Protein AF-A0A3D4WD58-F1 (afdb_monomer_lite)

pLDDT: mean 93.57, std 7.69, range [62.94, 98.62]

Secondary structure (DSSP, 8-state):
-HHHHHHHHHHHHT---PPP------GGGHHHHTHHHHHHTT--S-HHHH--SSS--GGGGEEEETTTEEEEE-STT--EE--HHHHHHHHHHH--SSS---

Foldseek 3Di:
DVVVVVVVVVVVVPDDDDDDPDDDDDLVCCQPPPQVVVVVVPDDDGSVQCDDPPDDHQVVQWDDQDPDFIWGADDPVRDIDGDCVSCVVVQVVPADPVRHSD

Structure (mmCIF, N/CA/C/O backbone):
data_AF-A0A3D4WD58-F1
#
_entry.id   AF-A0A3D4WD58-F1
#
loop_
_atom_site.group_PDB
_atom_site.id
_atom_site.type_symbol
_atom_site.label_atom_id
_atom_site.label_alt_id
_atom_site.label_comp_id
_atom_site.label_asym_id
_atom_site.label_entity_id
_atom_site.label_seq_id
_atom_site.pdbx_PDB_ins_code
_atom_site.Cartn_x
_atom_site.Cartn_y
_atom_site.Cartn_z
_atom_site.occupancy
_atom_site.B_iso_or_equiv
_atom_site.auth_seq_id
_atom_site.auth_comp_id
_atom_site.auth_asym_id
_atom_site.auth_atom_id
_atom_site.pdbx_PDB_model_num
ATOM 1 N N . MET A 1 1 ? -14.999 44.985 37.188 1.00 62.94 1 MET A N 1
ATOM 2 C CA . MET A 1 1 ? -14.906 43.513 37.344 1.00 62.94 1 MET A CA 1
ATOM 3 C C . MET A 1 1 ? -15.810 42.753 36.374 1.00 62.94 1 MET A C 1
ATOM 5 O O . MET A 1 1 ? -15.265 42.078 35.519 1.00 62.94 1 MET A O 1
ATOM 9 N N . LYS A 1 2 ? -17.146 42.927 36.389 1.00 71.94 2 LYS A N 1
ATOM 10 C CA . LYS A 1 2 ? -18.071 42.189 35.490 1.00 71.94 2 LYS A CA 1
ATOM 11 C C . LYS A 1 2 ? -17.734 42.279 33.988 1.00 71.94 2 LYS A C 1
ATOM 13 O O . LYS A 1 2 ? -17.785 41.275 33.295 1.00 71.94 2 LYS A O 1
ATOM 18 N N . ARG A 1 3 ? -17.326 43.456 33.489 1.00 76.38 3 ARG A N 1
ATOM 19 C CA . ARG A 1 3 ? -16.923 43.647 32.077 1.00 76.38 3 ARG A CA 1
ATOM 20 C C . ARG A 1 3 ? -15.645 42.888 31.697 1.00 76.38 3 ARG A C 1
ATOM 22 O O . ARG A 1 3 ? -15.548 42.394 30.585 1.00 76.38 3 ARG A O 1
ATOM 29 N N . PHE A 1 4 ? -14.700 42.768 32.629 1.00 86.88 4 PHE A N 1
ATOM 30 C CA . PHE A 1 4 ? -13.452 42.031 32.414 1.00 86.88 4 PHE A CA 1
ATOM 31 C C . PHE A 1 4 ? -13.713 40.521 32.374 1.00 86.88 4 PHE A C 1
ATOM 33 O O . PHE A 1 4 ? -13.192 39.823 31.514 1.00 86.88 4 PHE A O 1
ATOM 40 N N . SER A 1 5 ? -14.612 40.037 33.238 1.00 87.25 5 SER A N 1
ATOM 41 C CA . SER A 1 5 ? -15.082 38.648 33.218 1.00 87.25 5 SER A CA 1
ATOM 42 C C . SER A 1 5 ? -15.794 38.291 31.908 1.00 87.25 5 SER A C 1
ATOM 44 O O . SER A 1 5 ? -15.564 37.215 31.370 1.00 87.25 5 SER A O 1
ATOM 46 N N . ILE A 1 6 ? -16.612 39.198 31.359 1.00 91.38 6 ILE A N 1
ATOM 47 C CA . ILE A 1 6 ? -17.296 38.986 30.071 1.00 91.38 6 ILE A CA 1
ATOM 48 C C . ILE A 1 6 ? -16.287 38.909 28.918 1.00 91.38 6 ILE A C 1
ATOM 50 O O . ILE A 1 6 ? -16.373 38.002 28.096 1.00 91.38 6 ILE A O 1
ATOM 54 N N . LEU A 1 7 ? -15.307 39.815 28.877 1.00 92.12 7 LEU A N 1
ATOM 55 C CA . LEU A 1 7 ? -14.267 39.808 27.842 1.00 92.12 7 LEU A CA 1
ATOM 56 C C . LEU A 1 7 ? -13.410 38.536 27.887 1.00 92.12 7 LEU A C 1
ATOM 58 O O . LEU A 1 7 ? -13.094 37.981 26.838 1.00 92.12 7 LEU A O 1
ATOM 62 N N . LEU A 1 8 ? -13.092 38.038 29.084 1.00 91.25 8 LEU A N 1
ATOM 63 C CA . LEU A 1 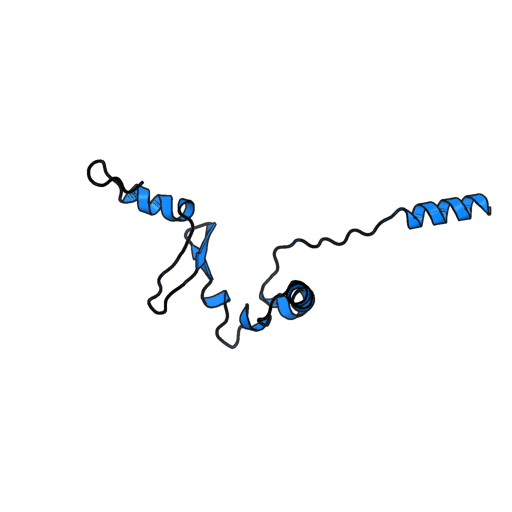8 ? -12.343 36.793 29.252 1.00 91.25 8 LEU A CA 1
ATOM 64 C C . LEU A 1 8 ? -13.126 35.572 28.743 1.00 91.25 8 LEU A C 1
ATOM 66 O O . LEU A 1 8 ? -12.554 34.714 28.080 1.00 91.25 8 LEU A O 1
ATOM 70 N N . ILE A 1 9 ? -14.434 35.509 29.006 1.00 90.81 9 ILE A N 1
ATOM 71 C CA . ILE A 1 9 ? -15.296 34.422 28.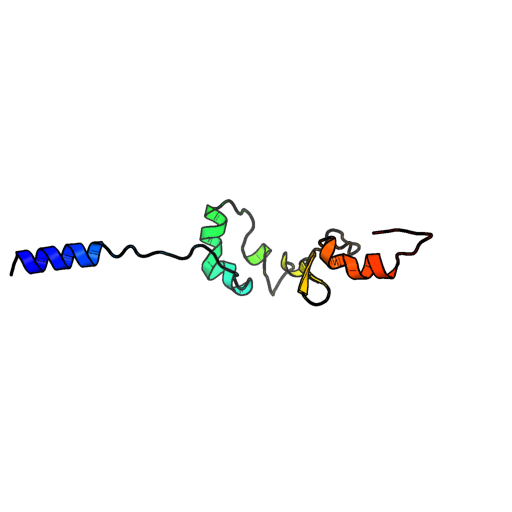515 1.00 90.81 9 ILE A CA 1
ATOM 72 C C . ILE A 1 9 ? -15.373 34.440 26.985 1.00 90.81 9 ILE A C 1
ATOM 74 O O . ILE A 1 9 ? -15.232 33.396 26.356 1.00 90.81 9 ILE A O 1
ATOM 78 N N . VAL A 1 10 ? -15.542 35.620 26.379 1.00 90.75 10 VAL A N 1
ATOM 79 C CA . VAL A 1 10 ? -15.556 35.756 24.914 1.00 90.75 10 VAL A CA 1
ATOM 80 C C . VAL A 1 10 ? -14.218 35.320 24.313 1.00 90.75 10 VAL A C 1
ATOM 82 O O . VAL A 1 10 ? -14.218 34.568 23.344 1.00 90.75 10 VAL A O 1
ATOM 85 N N . PHE A 1 11 ? -13.095 35.716 24.921 1.00 89.62 11 PHE A N 1
ATOM 86 C CA . PHE A 1 11 ? -11.756 35.324 24.474 1.00 89.62 11 PHE A CA 1
ATOM 87 C C . PHE A 1 11 ? -11.527 33.805 24.537 1.00 89.62 11 PHE A C 1
ATOM 89 O O . PHE A 1 11 ? -10.989 33.215 23.600 1.00 89.62 11 PHE A O 1
ATOM 96 N N . LEU A 1 12 ? -11.980 33.146 25.606 1.00 87.38 12 LEU A N 1
ATOM 97 C CA . LEU A 1 12 ? -11.863 31.692 25.740 1.00 87.38 12 LEU A CA 1
ATOM 98 C C . LEU A 1 12 ? -12.754 30.943 24.736 1.00 87.38 12 LEU A C 1
ATOM 100 O O . LEU A 1 12 ? -12.334 29.928 24.190 1.00 87.38 12 LEU A O 1
ATOM 104 N N . LEU A 1 13 ? -13.946 31.469 24.437 1.00 86.81 13 LEU A N 1
ATOM 105 C CA . LEU A 1 13 ? -14.862 30.885 23.449 1.00 86.81 13 LEU A CA 1
ATOM 106 C C . LEU A 1 13 ? -14.432 31.134 21.993 1.00 86.81 13 LEU A C 1
ATOM 108 O O . LEU A 1 13 ? -14.909 30.441 21.094 1.00 86.81 13 LEU A O 1
ATOM 112 N N . SER A 1 14 ? -13.536 32.094 21.738 1.00 84.69 14 SER A N 1
ATOM 113 C CA . SER A 1 14 ? -12.981 32.327 20.396 1.00 84.69 14 SER A CA 1
ATOM 114 C C . SER A 1 14 ? -11.929 31.300 19.961 1.00 84.69 14 SER A C 1
ATOM 116 O O . SER A 1 14 ? -11.625 31.229 18.769 1.00 84.69 14 SER A O 1
ATOM 118 N N . PHE A 1 15 ? -11.412 30.462 20.867 1.00 79.56 15 PHE A N 1
ATOM 119 C CA . PHE A 1 15 ? -10.545 29.349 20.484 1.00 79.56 15 PHE A CA 1
ATOM 120 C C . PHE A 1 15 ? -11.386 28.178 19.976 1.00 79.56 15 PHE A C 1
ATOM 122 O O . PHE A 1 15 ? -11.930 27.392 20.749 1.00 79.56 15 PHE A O 1
ATOM 129 N N . ARG A 1 16 ? -11.483 28.041 18.650 1.00 77.00 16 ARG A N 1
ATOM 130 C CA . ARG A 1 16 ? -11.969 26.797 18.051 1.00 77.00 16 ARG A CA 1
ATOM 131 C C . ARG A 1 16 ? -10.857 25.760 18.095 1.00 77.00 16 ARG A C 1
ATOM 133 O O . ARG A 1 16 ? -9.786 25.980 17.538 1.00 77.00 16 ARG A O 1
ATOM 140 N N . VAL A 1 17 ? -11.124 24.633 18.743 1.00 75.19 17 VAL A N 1
ATOM 141 C CA . VAL A 1 17 ? -10.247 23.463 18.678 1.00 75.19 17 VAL A CA 1
ATOM 142 C C . VAL A 1 17 ? -10.382 22.869 17.277 1.00 75.19 17 VAL A C 1
ATOM 144 O O . VAL A 1 17 ? -11.464 22.428 16.893 1.00 75.19 17 VAL A O 1
ATOM 147 N N . ALA A 1 18 ? -9.304 22.910 16.498 1.00 74.00 18 ALA A N 1
ATOM 148 C CA . ALA A 1 18 ? -9.205 22.167 15.250 1.00 74.00 18 ALA A CA 1
ATOM 149 C C . ALA A 1 18 ? -8.691 20.758 15.565 1.00 74.00 18 ALA A C 1
ATOM 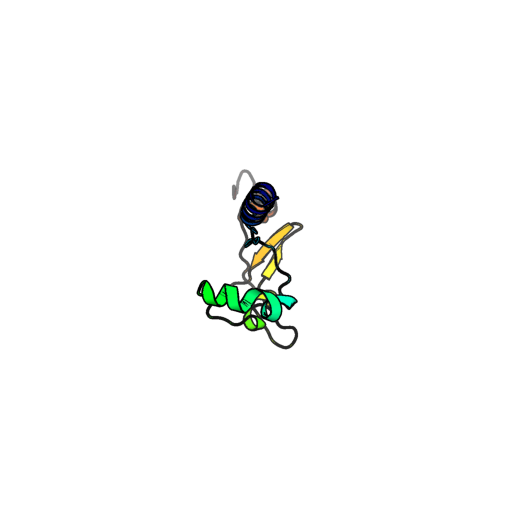151 O O . ALA A 1 18 ? -7.676 20.612 16.245 1.00 74.00 18 ALA A O 1
ATOM 152 N N . TYR A 1 19 ? -9.387 19.738 15.069 1.00 72.12 19 TYR A N 1
ATOM 153 C CA . TYR A 1 19 ? -8.922 18.356 15.115 1.00 72.12 19 TYR A CA 1
ATOM 154 C C . TYR A 1 19 ? -8.350 18.003 13.739 1.00 72.12 19 TYR A C 1
ATOM 156 O O . TYR A 1 19 ? -9.063 18.171 12.746 1.00 72.12 19 TYR A O 1
ATOM 164 N N . PRO A 1 20 ? -7.081 17.577 13.636 1.00 71.12 20 PRO A N 1
ATOM 165 C CA . PRO A 1 20 ? -6.545 17.093 12.373 1.00 71.12 20 PRO A CA 1
ATOM 166 C C . PRO A 1 20 ? -7.269 15.799 11.981 1.00 71.12 20 PRO A C 1
ATOM 168 O O . PRO A 1 20 ? -7.327 14.864 12.773 1.00 71.12 20 PRO A O 1
ATOM 171 N N . VAL A 1 21 ? -7.833 15.775 10.772 1.00 72.88 21 VAL A N 1
ATOM 172 C CA . VAL A 1 21 ? -8.529 14.609 10.188 1.00 72.88 21 VAL A CA 1
ATOM 173 C C . VAL A 1 21 ? -7.586 13.801 9.279 1.00 72.88 21 VAL A C 1
ATOM 175 O O . VAL A 1 21 ? -7.804 12.625 9.018 1.00 72.88 21 VAL A O 1
ATOM 178 N N . GLU A 1 22 ? -6.501 14.415 8.798 1.00 79.94 22 GLU A N 1
ATOM 179 C CA . GLU A 1 22 ? -5.528 13.779 7.904 1.00 79.94 22 GLU A CA 1
ATOM 180 C C . GLU A 1 22 ? -4.403 13.066 8.671 1.00 79.94 22 GLU A C 1
ATOM 182 O O . GLU A 1 22 ? -4.014 13.484 9.764 1.00 79.94 22 GLU A O 1
ATOM 187 N N . GLY A 1 23 ? -3.826 12.019 8.070 1.00 87.94 23 GLY A N 1
ATOM 188 C CA . GLY A 1 23 ? -2.671 11.326 8.638 1.00 87.94 23 GLY A CA 1
ATOM 189 C C . GLY A 1 23 ? -2.213 10.102 7.844 1.00 87.94 23 GLY A C 1
ATOM 190 O O . GLY A 1 23 ? -2.981 9.495 7.100 1.00 87.94 23 GLY A O 1
ATOM 191 N N . MET A 1 24 ? -0.943 9.732 8.032 1.00 94.44 24 MET A N 1
ATOM 192 C CA . MET A 1 24 ? -0.407 8.422 7.656 1.00 94.44 24 MET A CA 1
ATOM 193 C C . MET A 1 24 ? -0.338 7.560 8.913 1.00 94.44 24 MET A C 1
ATOM 195 O O . MET A 1 24 ? 0.440 7.838 9.827 1.00 94.44 24 MET A O 1
ATOM 199 N N . TRP A 1 25 ? -1.178 6.534 8.966 1.00 94.38 25 TRP A N 1
ATOM 200 C CA . TRP A 1 25 ? -1.385 5.724 10.161 1.00 94.38 25 TRP A CA 1
ATOM 201 C C . TRP A 1 25 ? -0.510 4.478 10.138 1.00 94.38 25 TRP A C 1
ATOM 203 O O . TRP A 1 25 ? -0.302 3.871 9.089 1.00 94.38 25 TRP A O 1
ATOM 213 N N . LEU A 1 26 ? -0.028 4.065 11.309 1.00 96.81 26 LEU A N 1
ATOM 214 C CA . LEU A 1 26 ? 0.606 2.760 11.456 1.00 96.81 26 LEU A CA 1
ATOM 215 C C . LEU A 1 26 ? -0.482 1.680 11.346 1.00 96.81 26 LEU A C 1
ATOM 217 O O . LEU A 1 26 ? -1.367 1.665 12.203 1.00 96.81 26 LEU A O 1
ATOM 221 N N . PRO A 1 27 ? -0.423 0.754 10.365 1.00 96.81 27 PRO A N 1
ATOM 222 C CA . PRO A 1 27 ? -1.487 -0.232 10.159 1.00 96.81 27 PRO A CA 1
ATOM 223 C C . PRO A 1 27 ? -1.793 -1.090 11.396 1.00 96.81 27 PRO A C 1
ATOM 225 O O . PRO A 1 27 ? -2.944 -1.427 11.648 1.00 96.81 27 PRO A O 1
ATOM 228 N N . LEU A 1 28 ? -0.772 -1.363 12.217 1.00 96.44 28 LEU A N 1
ATOM 229 C CA . LEU A 1 28 ? -0.888 -2.086 13.488 1.00 96.44 28 LEU A CA 1
ATOM 230 C C . LEU A 1 28 ? -1.841 -1.413 14.499 1.00 96.44 28 LEU A C 1
ATOM 232 O O . LEU A 1 28 ? -2.343 -2.084 15.393 1.00 96.44 28 LEU A O 1
ATOM 236 N N . LEU A 1 29 ? -2.077 -0.103 14.384 1.00 97.06 29 LEU A N 1
ATOM 237 C CA . LEU A 1 29 ? -2.880 0.678 15.334 1.00 97.06 29 LEU A CA 1
ATOM 238 C C . LEU A 1 29 ? -4.282 1.026 14.809 1.00 97.06 29 LEU A C 1
ATOM 240 O O . LEU A 1 29 ? -5.029 1.715 15.506 1.00 97.06 29 LEU A O 1
ATOM 244 N N . LEU A 1 30 ? -4.655 0.561 13.610 1.00 96.75 30 LEU A N 1
ATOM 245 C CA . LEU A 1 30 ? -5.919 0.945 12.969 1.00 96.75 30 LEU A CA 1
ATOM 246 C C . LEU A 1 30 ? -7.141 0.563 13.804 1.00 96.75 30 LEU A C 1
ATOM 248 O O . LEU A 1 30 ? -8.043 1.382 13.944 1.00 96.75 30 LEU A O 1
ATOM 252 N N . GLU A 1 31 ? -7.155 -0.633 14.397 1.00 95.56 31 GLU A N 1
ATOM 253 C CA . GLU A 1 31 ? -8.262 -1.097 15.247 1.00 95.56 31 GLU A CA 1
ATOM 254 C C . GLU A 1 31 ? -8.494 -0.150 16.436 1.00 95.56 31 GLU A C 1
ATOM 256 O O . GLU A 1 31 ? -9.624 0.213 16.751 1.00 95.56 31 GLU A O 1
ATOM 261 N N . GLN A 1 32 ? -7.409 0.305 17.072 1.00 94.31 32 GLN A N 1
ATOM 262 C CA . GLN A 1 32 ? -7.474 1.129 18.281 1.00 94.31 32 GLN A CA 1
ATOM 263 C C . GLN A 1 32 ? -7.812 2.594 17.993 1.00 94.31 32 GLN A C 1
ATOM 265 O O . GLN A 1 32 ? -8.454 3.242 18.821 1.00 94.31 32 GLN A O 1
ATOM 270 N N . LEU A 1 33 ? -7.338 3.131 16.865 1.00 93.12 33 LEU A N 1
ATOM 271 C CA . LEU A 1 33 ? -7.319 4.577 16.631 1.00 93.12 33 LEU A CA 1
ATOM 272 C C . LEU A 1 33 ? -8.215 5.041 15.481 1.00 93.12 33 LEU A C 1
ATOM 274 O O . LEU A 1 33 ? -8.685 6.174 15.525 1.00 93.12 33 LEU A O 1
ATOM 278 N N . ASN A 1 34 ? -8.447 4.213 14.458 1.00 95.00 34 ASN A N 1
ATOM 279 C CA . ASN A 1 34 ? -8.984 4.685 13.176 1.00 95.00 34 ASN A CA 1
ATOM 280 C C . ASN A 1 34 ? -10.215 3.918 12.688 1.00 95.00 34 ASN A C 1
ATOM 282 O O . ASN A 1 34 ? -11.032 4.487 11.968 1.00 95.00 34 ASN A O 1
ATOM 286 N N . GLU A 1 35 ? -10.390 2.650 13.066 1.00 96.38 35 GLU A N 1
ATOM 287 C CA . GLU A 1 35 ? -11.458 1.810 12.523 1.00 96.38 35 GLU A CA 1
ATOM 288 C C . GLU A 1 35 ? -12.863 2.417 12.693 1.00 96.38 35 GLU A C 1
ATOM 290 O O . GLU A 1 35 ? -13.588 2.455 11.696 1.00 96.38 35 GLU A O 1
ATOM 295 N N . PRO A 1 36 ? -13.263 2.971 13.859 1.00 95.12 36 PRO A N 1
ATOM 296 C CA . PRO A 1 36 ? -14.574 3.608 13.997 1.00 95.12 36 PRO A CA 1
ATOM 297 C C . PRO A 1 36 ? -14.808 4.739 12.984 1.00 95.12 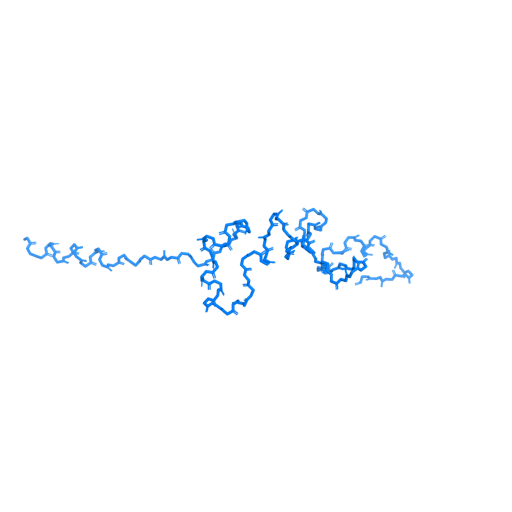36 PRO A C 1
ATOM 299 O O . PRO A 1 36 ? -15.883 4.827 12.385 1.00 95.12 36 PRO A O 1
ATOM 302 N N . GLU A 1 37 ? -13.793 5.573 12.750 1.00 94.00 37 GLU A N 1
ATOM 303 C CA . GLU A 1 37 ? -13.844 6.654 11.766 1.00 94.00 37 GLU A CA 1
ATOM 304 C C . GLU A 1 37 ? -13.924 6.094 10.340 1.00 94.00 37 GLU A C 1
ATOM 306 O O . GLU A 1 37 ? -14.839 6.445 9.593 1.00 94.00 37 GLU A O 1
ATOM 311 N N . MET A 1 38 ? -13.059 5.143 9.983 1.00 95.94 38 MET A N 1
ATOM 312 C CA . MET A 1 38 ? -13.060 4.506 8.661 1.00 95.94 38 MET A CA 1
ATOM 313 C C . MET A 1 38 ? -14.411 3.843 8.340 1.00 95.94 38 MET A C 1
ATOM 315 O O . MET A 1 38 ? -14.915 3.959 7.219 1.00 95.94 38 MET A O 1
ATOM 319 N N . LYS A 1 39 ? -15.036 3.178 9.323 1.00 97.38 39 LYS A N 1
ATOM 320 C CA . LYS A 1 39 ? -16.387 2.608 9.193 1.00 97.38 39 LYS A CA 1
ATOM 321 C C . LYS A 1 39 ? -17.438 3.697 8.985 1.00 97.38 39 LYS A C 1
ATOM 323 O O . LYS A 1 39 ? -18.301 3.540 8.123 1.00 97.38 39 LYS A O 1
ATOM 328 N N . SER A 1 40 ? -17.353 4.808 9.723 1.00 96.50 40 SER A N 1
ATOM 329 C CA . SER A 1 40 ? -18.259 5.955 9.546 1.00 96.50 40 SER A CA 1
ATOM 330 C C . SER A 1 40 ? -18.158 6.581 8.147 1.00 96.50 40 SER A C 1
ATOM 332 O O . SER A 1 40 ? -19.158 7.058 7.614 1.00 96.50 40 SER A O 1
ATOM 334 N N . MET A 1 41 ? -16.981 6.489 7.516 1.00 95.56 41 MET A N 1
ATOM 335 C CA . MET A 1 41 ? -16.727 6.908 6.132 1.00 95.56 41 MET A CA 1
ATOM 336 C C . MET A 1 41 ? -17.153 5.863 5.082 1.00 95.56 41 MET A C 1
ATOM 338 O O . MET A 1 41 ? -17.053 6.118 3.883 1.00 95.56 41 MET A O 1
ATOM 342 N N . GLY A 1 42 ? -17.647 4.694 5.506 1.00 98.00 42 GLY A N 1
ATOM 343 C CA . GLY A 1 42 ? -18.213 3.664 4.630 1.00 98.00 42 GLY A CA 1
ATOM 344 C C . GLY A 1 42 ? -17.339 2.427 4.408 1.00 98.00 42 GLY A C 1
ATOM 345 O O . GLY A 1 42 ? -17.723 1.558 3.618 1.00 98.00 42 GLY A O 1
ATOM 346 N N . MET A 1 43 ? -16.197 2.297 5.095 1.00 97.94 43 MET A N 1
ATOM 347 C CA . MET A 1 43 ? -15.395 1.072 5.039 1.00 97.94 43 MET A CA 1
ATOM 348 C C . MET A 1 43 ? -16.195 -0.128 5.566 1.00 97.94 43 MET A C 1
ATOM 350 O O . MET A 1 43 ? -16.847 -0.052 6.606 1.00 97.94 43 MET A O 1
ATOM 354 N N . ARG A 1 44 ? -16.131 -1.264 4.861 1.00 98.31 44 ARG A N 1
ATOM 355 C CA . ARG A 1 44 ? -16.879 -2.482 5.226 1.00 98.31 44 ARG A CA 1
ATOM 356 C C . ARG A 1 44 ? -16.017 -3.576 5.850 1.00 98.31 44 ARG A C 1
ATOM 358 O O . ARG A 1 44 ? -16.497 -4.253 6.753 1.00 98.31 44 ARG A O 1
ATOM 365 N N . ILE A 1 45 ? -14.758 -3.703 5.435 1.00 98.19 45 ILE A N 1
ATOM 366 C CA . ILE A 1 45 ? -13.779 -4.644 6.010 1.00 98.19 45 ILE A CA 1
ATOM 367 C C . ILE A 1 45 ? -13.313 -4.195 7.397 1.00 98.19 45 ILE A C 1
ATOM 369 O O . ILE A 1 45 ? -13.492 -3.025 7.741 1.00 98.19 45 ILE A O 1
ATOM 373 N N . SER A 1 46 ? -12.786 -5.110 8.203 1.00 97.88 46 SER A N 1
ATOM 374 C CA . SER A 1 46 ? -12.238 -4.817 9.535 1.00 97.88 46 SER A CA 1
ATOM 375 C C . SER A 1 46 ? -10.792 -4.311 9.479 1.00 97.88 46 SER A C 1
ATOM 377 O O . SER A 1 46 ? -10.113 -4.473 8.462 1.00 97.88 46 SER A O 1
ATOM 379 N N . ALA A 1 47 ? -10.291 -3.735 10.576 1.00 97.94 47 ALA A N 1
ATOM 380 C CA . ALA A 1 47 ? -8.870 -3.394 10.691 1.00 97.94 47 ALA A CA 1
ATOM 381 C C . ALA A 1 47 ? -7.959 -4.630 10.555 1.00 97.94 47 ALA A C 1
ATOM 383 O O . ALA A 1 47 ? -6.895 -4.545 9.940 1.00 97.94 47 ALA A O 1
ATOM 384 N N . GLU A 1 48 ? -8.401 -5.792 11.048 1.00 97.75 48 GLU A N 1
ATOM 385 C CA . GLU A 1 48 ? -7.645 -7.046 10.950 1.00 97.75 48 GLU A CA 1
ATOM 386 C C . GLU A 1 48 ? -7.541 -7.563 9.501 1.00 97.75 48 GLU A C 1
ATOM 388 O O . GLU A 1 48 ? -6.561 -8.214 9.137 1.00 97.75 48 GLU A O 1
ATOM 393 N N . ASP A 1 49 ? -8.522 -7.242 8.649 1.00 98.25 49 ASP A N 1
ATOM 394 C CA . ASP A 1 49 ? -8.456 -7.538 7.211 1.00 98.25 49 ASP A CA 1
ATOM 395 C C . ASP A 1 49 ? -7.408 -6.662 6.499 1.00 98.25 49 ASP A C 1
ATOM 397 O O . ASP A 1 49 ? -6.873 -7.054 5.461 1.00 98.25 49 ASP A O 1
ATOM 401 N N . ILE A 1 50 ? -7.071 -5.493 7.058 1.00 98.38 50 ILE A N 1
ATOM 402 C CA . ILE A 1 50 ? -6.016 -4.610 6.544 1.00 98.38 50 ILE A CA 1
ATOM 403 C C . ILE A 1 50 ? -4.648 -5.087 7.039 1.00 98.38 50 ILE A C 1
ATOM 405 O O . ILE A 1 50 ? -3.741 -5.343 6.238 1.00 98.38 50 ILE A O 1
ATOM 409 N N . TYR A 1 51 ? -4.498 -5.259 8.353 1.00 98.31 51 TYR A N 1
ATOM 410 C CA . TYR A 1 51 ? -3.251 -5.679 8.986 1.00 98.31 51 TYR A CA 1
ATOM 411 C C . TYR A 1 51 ? -3.506 -6.749 10.051 1.00 98.31 51 TYR A C 1
ATOM 413 O O . TYR A 1 51 ? -4.167 -6.494 11.053 1.00 98.31 51 TYR A O 1
ATOM 421 N N . SER A 1 52 ? -2.893 -7.921 9.879 1.00 97.75 52 SER A N 1
ATOM 422 C CA . SER A 1 52 ? -2.801 -8.945 10.920 1.00 97.75 52 SER A CA 1
ATOM 423 C C . SER A 1 52 ? -1.393 -9.527 10.991 1.00 97.75 52 SER A C 1
ATOM 425 O O . SER A 1 52 ? -0.686 -9.620 9.987 1.00 97.75 52 SER A O 1
ATOM 427 N N . ILE A 1 53 ? -0.981 -9.927 12.195 1.00 96.75 53 ILE A N 1
ATOM 428 C CA . ILE A 1 53 ? 0.235 -10.728 12.414 1.00 96.75 53 ILE A CA 1
ATOM 429 C C . ILE A 1 53 ? -0.057 -12.235 12.434 1.00 96.75 53 ILE A C 1
ATOM 431 O O . ILE A 1 53 ? 0.871 -13.032 12.332 1.00 96.75 53 ILE A O 1
ATOM 435 N N . ASN A 1 54 ? -1.329 -12.623 12.587 1.00 97.19 54 ASN A N 1
ATOM 436 C CA . ASN A 1 54 ? -1.738 -14.009 12.841 1.00 97.19 54 ASN A CA 1
ATOM 437 C C . ASN A 1 54 ? -2.320 -14.704 11.604 1.00 97.19 54 ASN A C 1
ATOM 439 O O . ASN A 1 54 ? -2.284 -15.930 11.514 1.00 97.19 54 ASN A O 1
ATOM 443 N N . LYS A 1 55 ? -2.884 -13.937 10.668 1.00 97.12 55 LYS A N 1
ATOM 444 C CA . LYS A 1 55 ? -3.505 -14.430 9.432 1.00 97.12 55 LYS A CA 1
ATOM 445 C C . LYS A 1 55 ? -3.109 -13.543 8.254 1.00 97.12 55 LYS A C 1
ATOM 447 O O . LYS A 1 55 ? -2.578 -12.453 8.457 1.00 97.12 55 LYS A O 1
ATOM 452 N N . SER A 1 56 ? -3.394 -14.003 7.039 1.00 97.88 56 SER A N 1
ATOM 453 C CA . SER A 1 56 ? -3.228 -13.181 5.840 1.00 97.88 56 SER A CA 1
ATOM 454 C C . SER A 1 56 ? -4.119 -11.938 5.896 1.00 97.88 56 SER A C 1
ATOM 456 O O . SER A 1 56 ? -5.286 -12.041 6.288 1.00 97.88 56 SER A O 1
ATOM 458 N N . SER A 1 57 ? -3.601 -10.796 5.454 1.00 98.50 57 SER A N 1
ATOM 459 C CA . SER A 1 57 ? -4.346 -9.533 5.366 1.00 98.50 57 SER A CA 1
ATOM 460 C C . SER A 1 57 ? -3.925 -8.731 4.126 1.00 98.50 57 SER A C 1
ATOM 462 O O . SER A 1 57 ? -3.000 -9.119 3.412 1.00 98.50 57 SER A O 1
ATOM 464 N N . LEU A 1 58 ? -4.569 -7.588 3.853 1.00 98.31 58 LEU A N 1
ATOM 465 C CA . LEU A 1 58 ? -4.225 -6.747 2.693 1.00 98.31 58 LEU A CA 1
ATOM 466 C C . LEU A 1 58 ? -2.752 -6.320 2.671 1.00 98.31 58 LEU A C 1
ATOM 468 O O . LEU A 1 58 ? -2.196 -6.160 1.588 1.00 98.31 58 LEU A O 1
ATOM 472 N N . LYS A 1 59 ? -2.098 -6.185 3.836 1.00 98.12 59 LYS A N 1
ATOM 473 C CA . LYS A 1 59 ? -0.660 -5.873 3.922 1.00 98.12 59 LYS A CA 1
ATOM 474 C C . LYS A 1 59 ? 0.202 -6.818 3.079 1.00 98.12 59 LYS A C 1
ATOM 476 O O . LYS A 1 59 ? 1.241 -6.394 2.591 1.00 98.12 59 LYS A O 1
ATOM 481 N N . ASP A 1 60 ? -0.205 -8.081 2.941 1.00 98.00 60 ASP A N 1
ATOM 482 C CA . ASP A 1 60 ? 0.591 -9.113 2.272 1.00 98.00 60 ASP A CA 1
ATOM 483 C C . ASP A 1 60 ? 0.609 -8.933 0.749 1.00 98.00 60 ASP A C 1
ATOM 485 O O . ASP A 1 60 ? 1.497 -9.451 0.078 1.00 98.00 60 ASP A O 1
ATOM 489 N N . ALA A 1 61 ? -0.342 -8.164 0.212 1.00 98.31 61 ALA A N 1
ATOM 490 C CA . ALA A 1 61 ? -0.412 -7.818 -1.200 1.00 98.31 61 ALA A CA 1
ATOM 491 C C . ALA A 1 61 ? 0.261 -6.475 -1.529 1.00 98.31 61 ALA A C 1
ATOM 493 O O . ALA A 1 61 ? 0.380 -6.159 -2.708 1.00 98.31 61 ALA A O 1
ATOM 494 N N . ILE A 1 62 ? 0.694 -5.685 -0.537 1.00 98.25 62 ILE A N 1
ATOM 495 C CA . ILE A 1 62 ? 1.284 -4.352 -0.744 1.00 98.25 62 ILE A CA 1
ATOM 496 C C . ILE A 1 62 ? 2.799 -4.403 -0.554 1.00 98.25 62 ILE A C 1
ATOM 498 O O . ILE A 1 62 ? 3.303 -4.871 0.467 1.00 98.25 62 ILE A O 1
ATOM 502 N N . LEU A 1 63 ? 3.539 -3.887 -1.534 1.00 96.12 63 LEU A N 1
ATOM 503 C CA . LEU A 1 63 ? 4.989 -4.042 -1.631 1.00 96.12 63 LEU A CA 1
ATOM 504 C C . LEU A 1 63 ? 5.689 -2.687 -1.715 1.00 96.12 63 LEU A C 1
ATOM 506 O O . LEU A 1 63 ? 5.194 -1.740 -2.331 1.00 96.12 63 LEU A O 1
ATOM 510 N N . LEU A 1 64 ? 6.916 -2.642 -1.198 1.00 97.44 64 LEU A N 1
ATOM 511 C CA . LEU A 1 64 ? 7.883 -1.628 -1.602 1.00 97.44 64 LEU A CA 1
ATOM 512 C C . LEU A 1 64 ? 8.398 -1.968 -3.008 1.00 97.44 64 LEU A C 1
ATOM 514 O O . LEU A 1 64 ? 9.028 -3.007 -3.209 1.00 97.44 64 LEU A O 1
ATOM 518 N N . PHE A 1 65 ? 8.171 -1.074 -3.967 1.00 97.31 65 PHE A N 1
ATOM 519 C CA . PHE A 1 65 ? 8.657 -1.206 -5.336 1.00 97.31 65 PHE A CA 1
ATOM 520 C C . PHE A 1 65 ? 9.880 -0.314 -5.565 1.00 97.31 65 PHE A C 1
ATOM 522 O O . PHE A 1 65 ? 9.836 0.917 -5.441 1.00 97.31 65 PHE A O 1
ATOM 529 N N . GLY A 1 66 ? 11.008 -0.939 -5.904 1.00 88.88 66 GLY A N 1
ATOM 530 C CA . GLY A 1 66 ? 12.275 -0.236 -6.088 1.00 88.88 66 GLY A CA 1
ATOM 531 C C . GLY A 1 66 ? 12.764 0.420 -4.792 1.00 88.88 66 GLY A C 1
ATOM 532 O O . GLY A 1 66 ? 12.937 -0.250 -3.779 1.00 88.88 66 GLY A O 1
ATOM 533 N N . ARG A 1 67 ? 13.039 1.730 -4.831 1.00 87.31 67 ARG A N 1
ATOM 534 C CA . ARG A 1 67 ? 13.590 2.496 -3.691 1.00 87.31 67 ARG A CA 1
ATOM 535 C C . ARG A 1 67 ? 12.647 3.562 -3.124 1.00 87.31 67 ARG A C 1
ATOM 537 O O . ARG A 1 67 ? 13.088 4.373 -2.317 1.00 87.31 67 ARG A O 1
ATOM 544 N N . GLY A 1 68 ? 11.383 3.592 -3.543 1.00 93.12 68 GLY A N 1
ATOM 545 C CA . GLY A 1 68 ? 10.464 4.636 -3.076 1.00 93.12 68 GLY A CA 1
ATOM 546 C C . GLY A 1 68 ? 9.054 4.621 -3.655 1.00 93.12 68 GLY A C 1
ATOM 547 O O . GLY A 1 68 ? 8.295 5.533 -3.353 1.00 93.12 68 GLY A O 1
ATOM 548 N N . CYS A 1 69 ? 8.696 3.626 -4.468 1.00 98.12 69 CYS A N 1
ATOM 549 C CA . CYS A 1 69 ? 7.329 3.460 -4.946 1.00 98.12 69 CYS A CA 1
ATOM 550 C C . CYS A 1 69 ? 6.605 2.366 -4.162 1.00 98.12 69 CYS A C 1
ATOM 552 O O . CYS A 1 69 ? 7.223 1.537 -3.493 1.00 98.12 69 CYS A O 1
ATOM 554 N N . THR A 1 70 ? 5.287 2.341 -4.303 1.00 98.38 70 THR A N 1
ATOM 555 C CA . THR A 1 70 ? 4.431 1.249 -3.840 1.00 98.38 70 THR A CA 1
ATOM 556 C C . THR A 1 70 ? 3.959 0.436 -5.041 1.00 98.38 70 THR A C 1
ATOM 558 O O . THR A 1 70 ? 3.895 0.942 -6.168 1.00 98.38 70 THR A O 1
ATOM 561 N N . ALA A 1 71 ? 3.677 -0.834 -4.799 1.00 98.38 71 ALA A N 1
ATOM 562 C CA . ALA A 1 71 ? 3.042 -1.716 -5.758 1.00 98.38 71 ALA A CA 1
ATOM 563 C C . ALA A 1 71 ? 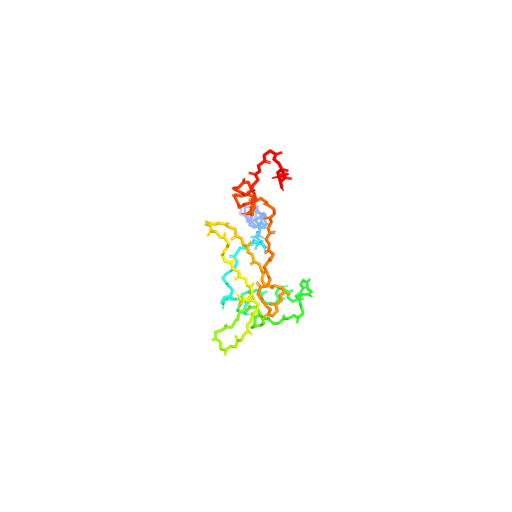2.092 -2.680 -5.047 1.00 98.38 71 ALA A C 1
ATOM 565 O O . ALA A 1 71 ? 2.169 -2.843 -3.823 1.00 98.38 71 ALA A O 1
ATOM 566 N N . GLU A 1 72 ? 1.248 -3.345 -5.826 1.00 98.62 72 GLU A N 1
ATOM 567 C CA . GLU A 1 72 ? 0.250 -4.280 -5.329 1.00 98.62 72 GLU A CA 1
ATOM 568 C C . GLU A 1 72 ? 0.196 -5.566 -6.162 1.00 98.62 72 GLU A C 1
ATOM 570 O O . GLU A 1 72 ? 0.307 -5.525 -7.387 1.00 98.62 72 GLU A O 1
ATOM 575 N N . ILE A 1 73 ? 0.018 -6.711 -5.500 1.00 98.50 73 ILE A N 1
ATOM 576 C CA . ILE A 1 73 ? -0.218 -8.009 -6.150 1.00 98.50 73 ILE A CA 1
ATOM 577 C C . ILE A 1 73 ? -1.703 -8.135 -6.501 1.00 98.50 73 ILE A C 1
ATOM 579 O O . ILE A 1 73 ? -2.566 -7.923 -5.648 1.00 98.50 73 ILE A O 1
ATOM 583 N N . ILE A 1 74 ? -1.997 -8.528 -7.743 1.00 98.19 74 ILE A N 1
ATOM 584 C CA . ILE A 1 74 ? -3.366 -8.660 -8.270 1.00 98.19 74 ILE A CA 1
ATOM 585 C C . ILE A 1 74 ? -3.696 -10.049 -8.843 1.00 98.19 74 ILE A C 1
ATOM 587 O O . ILE A 1 74 ? -4.809 -10.250 -9.326 1.00 98.19 74 ILE A O 1
ATOM 591 N N . SER A 1 75 ? -2.760 -11.004 -8.812 1.00 98.38 75 SER A N 1
ATOM 592 C CA . SER A 1 75 ? -3.017 -12.405 -9.180 1.00 98.38 75 SER A CA 1
ATOM 593 C C . SER A 1 75 ? -2.317 -13.389 -8.241 1.00 98.38 75 SER A C 1
ATOM 595 O O . SER A 1 75 ? -1.339 -13.049 -7.574 1.00 98.38 75 SER A O 1
ATOM 597 N N . ASP A 1 76 ? -2.808 -14.625 -8.218 1.00 97.50 76 ASP A N 1
ATOM 598 C CA . ASP A 1 76 ? -2.211 -15.770 -7.516 1.00 97.50 76 ASP A CA 1
ATOM 599 C C . ASP A 1 76 ? -0.872 -16.228 -8.122 1.00 97.50 76 ASP A C 1
ATOM 601 O O . ASP A 1 76 ? -0.065 -16.857 -7.441 1.00 97.50 76 ASP A O 1
ATOM 605 N N . GLU A 1 77 ? -0.595 -15.841 -9.367 1.00 98.25 77 GLU A N 1
ATOM 606 C CA . GLU A 1 77 ? 0.702 -16.013 -10.035 1.00 98.25 77 GLU A CA 1
ATOM 607 C C . GLU A 1 77 ? 1.711 -14.888 -9.724 1.00 98.25 77 GLU A C 1
ATOM 609 O O . GLU A 1 77 ? 2.834 -14.899 -10.230 1.00 98.25 77 GLU A O 1
ATOM 614 N N . GLY A 1 78 ? 1.340 -13.906 -8.897 1.00 97.62 78 GLY A N 1
ATOM 615 C CA . GLY A 1 78 ? 2.230 -12.810 -8.508 1.00 97.62 78 GLY A CA 1
ATOM 616 C C . GLY A 1 78 ? 2.331 -11.683 -9.538 1.00 97.62 78 GLY A C 1
ATOM 617 O O . GLY A 1 78 ? 3.360 -11.009 -9.601 1.00 97.62 78 GLY A O 1
ATOM 618 N N . LEU A 1 79 ? 1.284 -11.448 -10.339 1.00 98.38 79 LEU A N 1
ATOM 619 C CA . LEU A 1 79 ? 1.190 -10.250 -11.177 1.00 98.38 79 LEU A CA 1
ATOM 620 C C . LEU A 1 79 ? 1.122 -9.005 -10.288 1.00 98.38 79 LEU A C 1
ATOM 622 O O . LEU A 1 79 ? 0.281 -8.926 -9.394 1.00 98.38 79 LEU A O 1
ATOM 626 N N . ILE A 1 80 ? 1.987 -8.029 -10.563 1.00 98.06 80 ILE A N 1
ATOM 627 C CA . ILE A 1 80 ? 2.126 -6.801 -9.777 1.00 98.06 80 ILE A CA 1
ATOM 628 C C . ILE A 1 80 ? 1.741 -5.587 -10.622 1.00 98.06 80 ILE A C 1
ATOM 630 O O . ILE A 1 80 ? 2.177 -5.465 -11.769 1.00 98.06 80 ILE A O 1
ATOM 634 N N . LEU A 1 81 ? 0.988 -4.660 -10.032 1.00 98.44 81 LEU A N 1
ATOM 635 C CA . LEU A 1 81 ? 0.729 -3.335 -10.590 1.00 98.44 81 LEU A CA 1
ATOM 636 C C . LEU A 1 81 ? 1.519 -2.256 -9.842 1.00 98.44 81 LEU A C 1
ATOM 638 O O . LEU A 1 81 ? 1.747 -2.337 -8.640 1.00 98.44 81 LEU A O 1
ATOM 642 N N . THR A 1 82 ? 1.962 -1.242 -10.584 1.00 98.44 82 THR A N 1
ATOM 643 C CA . THR A 1 82 ? 2.541 0.001 -10.061 1.00 98.44 82 THR A CA 1
ATOM 644 C C . THR A 1 82 ? 2.340 1.114 -11.091 1.00 98.44 82 THR A C 1
ATOM 646 O O . THR A 1 82 ? 1.836 0.883 -12.193 1.00 98.44 82 THR A O 1
ATOM 649 N N . ASN A 1 83 ? 2.715 2.349 -10.765 1.00 98.00 83 ASN A N 1
ATOM 650 C CA . ASN A 1 83 ? 2.587 3.455 -11.708 1.00 98.00 83 ASN A CA 1
ATOM 651 C C . ASN A 1 83 ? 3.639 3.396 -12.826 1.00 98.00 83 ASN A C 1
ATOM 653 O O . ASN A 1 83 ? 4.771 2.957 -12.627 1.00 98.00 83 ASN A O 1
ATOM 657 N N . HIS A 1 84 ? 3.301 3.958 -13.990 1.00 97.62 84 HIS A N 1
ATOM 658 C CA . HIS A 1 84 ? 4.217 4.057 -15.130 1.00 97.62 84 HIS A CA 1
ATOM 659 C C . HIS A 1 84 ? 5.549 4.728 -14.761 1.00 97.62 84 HIS A C 1
ATOM 661 O O . HIS A 1 84 ? 6.613 4.195 -15.056 1.00 97.62 84 HIS A O 1
ATOM 667 N N . HIS A 1 85 ? 5.513 5.852 -14.034 1.00 97.12 85 HIS A N 1
ATOM 668 C CA . HIS A 1 85 ? 6.729 6.565 -13.625 1.00 97.12 85 HIS A CA 1
ATOM 669 C C . HIS A 1 85 ? 7.606 5.757 -12.648 1.00 97.12 85 HIS A C 1
ATOM 671 O O . HIS A 1 8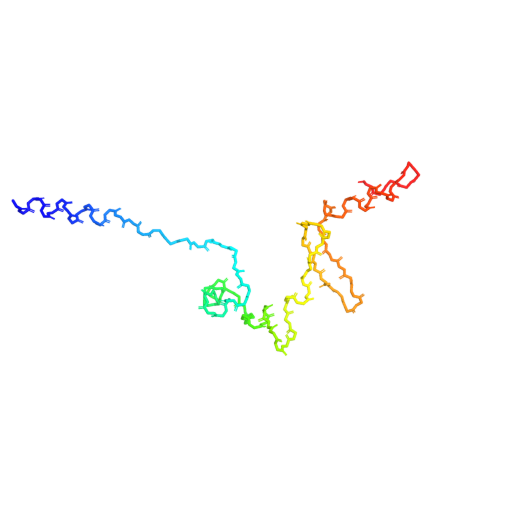5 ? 8.813 5.979 -12.585 1.00 97.12 85 HIS A O 1
ATOM 677 N N . CYS A 1 86 ? 7.025 4.799 -11.921 1.00 97.50 86 CYS A N 1
ATOM 678 C CA . CYS A 1 86 ? 7.764 3.875 -11.062 1.00 97.50 86 CYS A CA 1
ATOM 679 C C . CYS A 1 86 ? 8.461 2.776 -11.879 1.00 97.50 86 CYS A C 1
ATOM 681 O O . CYS A 1 86 ? 9.602 2.416 -11.587 1.00 97.50 86 CYS A O 1
ATOM 683 N N . GLY A 1 87 ? 7.805 2.275 -12.931 1.00 96.56 87 GLY A N 1
ATOM 684 C CA . GLY A 1 87 ? 8.367 1.300 -13.875 1.00 96.56 87 GLY A CA 1
ATOM 685 C C . GLY A 1 87 ? 9.281 1.904 -14.950 1.00 96.56 87 GLY A C 1
ATOM 686 O O . GLY A 1 87 ? 10.024 1.172 -15.603 1.00 96.56 87 GLY A O 1
ATOM 687 N N . TYR A 1 88 ? 9.271 3.230 -15.108 1.00 97.00 88 TYR A N 1
ATOM 688 C CA . TYR A 1 88 ? 9.913 3.957 -16.207 1.00 97.00 88 TYR A CA 1
ATOM 689 C C . TYR A 1 88 ? 11.378 3.576 -16.424 1.00 97.00 88 TYR A C 1
ATOM 691 O O . TYR A 1 88 ? 11.803 3.353 -17.553 1.00 97.00 88 TYR A O 1
ATOM 699 N N . GLY A 1 89 ? 12.155 3.437 -15.345 1.00 96.06 89 GLY A N 1
ATOM 700 C CA . GLY A 1 89 ? 13.566 3.060 -15.443 1.00 96.06 89 GLY A CA 1
ATOM 701 C C . GLY A 1 89 ? 13.791 1.673 -16.057 1.00 96.06 89 GLY A C 1
ATOM 702 O O . GLY A 1 89 ? 14.803 1.462 -16.722 1.00 96.06 89 GLY A O 1
ATOM 703 N N . GLN A 1 90 ? 12.858 0.733 -15.872 1.00 96.56 90 GLN A N 1
ATOM 704 C CA . GLN A 1 90 ? 12.920 -0.581 -16.519 1.00 96.56 90 GLN A CA 1
ATOM 705 C C . GLN A 1 90 ? 12.494 -0.499 -17.983 1.00 96.56 90 GLN A C 1
ATOM 707 O O . GLN A 1 90 ? 13.180 -1.070 -18.829 1.00 96.56 90 GLN A O 1
ATOM 712 N N . ILE A 1 91 ? 11.427 0.247 -18.285 1.00 98.12 91 ILE A N 1
ATOM 713 C CA . ILE A 1 91 ? 10.940 0.461 -19.658 1.00 98.12 91 ILE A CA 1
ATOM 714 C C . ILE A 1 91 ? 12.041 1.107 -20.507 1.00 98.12 91 ILE A C 1
ATOM 716 O O . ILE A 1 91 ? 12.460 0.552 -21.523 1.00 98.12 91 ILE A O 1
ATOM 720 N N . GLN A 1 92 ? 12.602 2.220 -20.028 1.00 98.31 92 GLN A N 1
ATOM 721 C CA . GLN A 1 92 ? 13.684 2.938 -20.700 1.00 98.31 92 GLN A CA 1
ATOM 722 C C . GLN A 1 92 ? 14.900 2.041 -20.959 1.00 98.31 92 GLN A C 1
ATOM 724 O O . GLN A 1 92 ? 15.464 2.074 -22.047 1.00 98.31 92 GLN A O 1
ATOM 729 N N . ARG A 1 93 ? 15.313 1.227 -19.976 1.00 97.94 93 ARG A N 1
ATOM 730 C CA . ARG A 1 93 ? 16.485 0.341 -20.101 1.00 97.94 93 ARG A CA 1
ATOM 731 C C . ARG A 1 93 ? 16.344 -0.736 -21.174 1.00 97.94 93 ARG A C 1
ATOM 733 O O . ARG A 1 93 ? 17.367 -1.224 -21.644 1.00 97.94 93 ARG A O 1
ATOM 740 N N . HIS A 1 94 ? 15.117 -1.112 -21.524 1.00 98.31 94 HIS A N 1
ATOM 741 C CA . HIS A 1 94 ? 14.833 -2.105 -22.560 1.00 98.31 94 HIS A CA 1
ATOM 742 C C . HIS A 1 94 ? 14.392 -1.470 -23.884 1.00 98.31 94 HIS A C 1
ATOM 744 O O . HIS A 1 94 ? 14.200 -2.188 -24.860 1.00 98.31 94 HIS A O 1
ATOM 750 N N . SER A 1 95 ? 14.244 -0.145 -23.931 1.00 98.62 95 SER A N 1
ATOM 751 C CA . SER A 1 95 ? 13.889 0.585 -25.148 1.00 98.62 95 SER A CA 1
ATOM 752 C C . SER A 1 95 ? 15.111 0.785 -26.050 1.00 98.62 95 SER A C 1
ATOM 754 O O . SER A 1 95 ? 16.253 0.870 -25.591 1.00 98.62 95 SER A O 1
ATOM 756 N N . SER A 1 96 ? 14.873 0.866 -27.354 1.00 98.38 96 SER A N 1
ATOM 757 C CA . SER A 1 96 ? 15.877 1.094 -28.399 1.00 98.38 96 SER A CA 1
ATOM 758 C C . SER A 1 96 ? 15.231 1.810 -29.589 1.00 98.38 96 SER A C 1
ATOM 760 O O . SER A 1 96 ? 14.016 1.949 -29.630 1.00 98.38 96 SER A O 1
ATOM 762 N N . LEU A 1 97 ? 16.012 2.229 -30.591 1.00 98.00 97 LEU A N 1
ATOM 763 C CA . LEU A 1 97 ? 15.441 2.827 -31.810 1.00 98.00 97 LEU A CA 1
ATOM 764 C C . LEU A 1 97 ? 14.572 1.847 -32.617 1.00 98.00 97 LEU A C 1
ATOM 766 O O . LEU A 1 97 ? 13.686 2.279 -33.342 1.00 98.00 97 LEU A O 1
ATOM 770 N N . GLU A 1 98 ? 14.852 0.545 -32.527 1.00 98.50 98 GLU A N 1
ATOM 771 C CA . GLU A 1 98 ? 14.051 -0.494 -33.185 1.00 98.50 98 GLU A CA 1
ATOM 772 C C . GLU A 1 98 ? 12.788 -0.826 -32.380 1.00 98.50 98 GLU A C 1
ATOM 774 O O . GLU A 1 98 ? 11.725 -1.034 -32.955 1.00 98.50 98 GLU A O 1
ATOM 779 N N . ASN A 1 99 ? 12.905 -0.849 -31.049 1.00 97.94 99 ASN A N 1
ATOM 780 C CA . ASN A 1 99 ? 11.818 -1.172 -30.129 1.00 97.94 99 ASN A CA 1
ATOM 781 C C . ASN A 1 99 ? 11.625 -0.029 -29.128 1.00 97.94 99 ASN A C 1
ATOM 783 O O . ASN A 1 99 ? 12.273 -0.006 -28.077 1.00 97.94 99 ASN A O 1
ATOM 787 N N . ASP A 1 100 ? 10.755 0.916 -29.481 1.00 97.25 100 ASP A N 1
ATOM 788 C CA . ASP A 1 100 ? 10.448 2.094 -28.669 1.00 97.25 100 ASP A CA 1
ATOM 789 C C . ASP A 1 100 ? 9.273 1.794 -27.725 1.00 97.25 100 ASP A C 1
ATOM 791 O O . ASP A 1 100 ? 8.109 1.848 -28.118 1.00 97.25 100 ASP A O 1
ATOM 795 N N . TYR A 1 101 ? 9.585 1.361 -26.499 1.00 97.69 101 TYR A N 1
ATOM 796 C CA . TYR A 1 101 ? 8.579 1.023 -25.484 1.00 97.69 101 TYR A CA 1
ATOM 797 C C . TYR A 1 101 ? 8.167 2.222 -24.612 1.00 97.69 101 TYR A C 1
ATOM 799 O O . TYR A 1 101 ? 7.274 2.067 -23.775 1.00 97.69 101 TYR A O 1
ATOM 807 N N . LEU A 1 102 ? 8.846 3.367 -24.756 1.00 94.69 102 LEU A N 1
ATOM 808 C CA . LEU A 1 102 ? 8.548 4.625 -24.062 1.00 94.69 102 LEU A CA 1
ATOM 809 C C . LEU A 1 102 ? 7.519 5.457 -24.833 1.00 94.69 102 LEU A C 1
ATOM 811 O O . LEU A 1 102 ? 6.709 6.121 -24.144 1.00 94.69 102 LEU A O 1
#

Radius of gyration: 24.55 Å; chains: 1; bounding box: 35×60×70 Å

Sequence (102 aa):
MKRFSILLIVFLLSFRVAYPVEGMWLPLLLEQLNEPEMKSMGMRISAEDIYSINKSSLKDAILLFGRGCTAEIISDEGLILTNHHCGYGQIQRHSSLENDYL